Protein AF-A0A926EXD4-F1 (afdb_monomer_lite)

pLDDT: mean 79.66, std 13.83, rang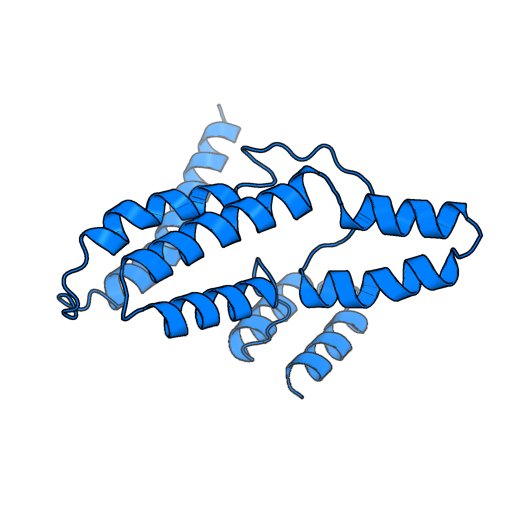e [46.62, 95.81]

Sequence (168 aa):
MISAIMLFLSFQTKIRGDFVEYILAALLGSMHFLDGGILYVIFGLGLYITRKNKINLSITMFVFPILYTLLFYLNIIPRILGKLGRMGFRDLSELLEIPFIFLLNYVPGGIKDNSLMYDTYYWCMIFALPFMMLYNGKKGKGYKYFFYLFYPLHIIALFLISNLNAFI

Structure (mmCIF, N/CA/C/O backbone):
data_AF-A0A926EXD4-F1
#
_entry.id   AF-A0A926EXD4-F1
#
loop_
_atom_site.group_PDB
_atom_site.id
_atom_site.type_symbol
_atom_site.label_atom_id
_atom_site.label_alt_id
_atom_site.label_comp_id
_atom_site.label_asym_id
_atom_site.label_entity_id
_atom_site.label_seq_id
_atom_site.pdbx_PDB_ins_code
_atom_site.Cartn_x
_atom_site.Cartn_y
_atom_site.Cartn_z
_atom_site.occupancy
_atom_site.B_iso_or_equiv
_atom_site.auth_seq_id
_atom_site.auth_comp_id
_atom_site.auth_asym_id
_atom_site.auth_atom_id
_atom_site.pdbx_PDB_model_num
ATOM 1 N N . MET A 1 1 ? 8.557 -23.447 -0.426 1.00 49.94 1 MET A N 1
ATOM 2 C CA . MET A 1 1 ? 8.209 -24.685 -1.161 1.00 49.94 1 MET A CA 1
ATOM 3 C C . MET A 1 1 ? 6.995 -24.485 -2.063 1.00 49.94 1 MET A C 1
ATOM 5 O O . MET A 1 1 ? 7.155 -24.583 -3.266 1.00 49.94 1 MET A O 1
ATOM 9 N N . ILE A 1 2 ? 5.831 -24.103 -1.524 1.00 52.66 2 ILE A N 1
ATOM 10 C CA . ILE A 1 2 ? 4.586 -23.911 -2.299 1.00 52.66 2 ILE A CA 1
ATOM 11 C C . ILE A 1 2 ? 4.700 -22.789 -3.354 1.00 52.66 2 ILE A C 1
ATOM 13 O O . ILE A 1 2 ? 4.358 -22.989 -4.512 1.00 52.66 2 ILE A O 1
ATOM 17 N N . SER A 1 3 ? 5.297 -21.650 -2.990 1.00 52.59 3 SER A N 1
ATOM 18 C CA . SER A 1 3 ? 5.582 -20.539 -3.916 1.00 52.59 3 SER A CA 1
ATOM 19 C C . SER A 1 3 ? 6.420 -20.913 -5.145 1.00 52.59 3 SER A C 1
ATOM 21 O O . SER A 1 3 ? 6.190 -20.387 -6.227 1.00 52.59 3 SER A O 1
ATOM 23 N N . ALA A 1 4 ? 7.393 -21.816 -4.987 1.00 55.12 4 ALA A N 1
ATOM 24 C CA . ALA A 1 4 ? 8.301 -22.206 -6.067 1.00 55.12 4 ALA A CA 1
ATOM 25 C C . ALA A 1 4 ? 7.620 -23.133 -7.087 1.00 55.12 4 ALA A C 1
ATOM 27 O O . ALA A 1 4 ? 7.914 -23.061 -8.275 1.00 55.12 4 ALA A O 1
ATOM 28 N N . ILE A 1 5 ? 6.676 -23.962 -6.626 1.00 59.38 5 ILE A N 1
ATOM 29 C CA . ILE A 1 5 ? 5.855 -24.825 -7.486 1.00 59.38 5 ILE A CA 1
ATOM 30 C C . ILE A 1 5 ? 4.927 -23.967 -8.354 1.00 59.38 5 ILE A C 1
ATOM 32 O O . ILE A 1 5 ? 4.800 -24.224 -9.544 1.00 59.38 5 ILE A O 1
ATOM 36 N N . MET A 1 6 ? 4.348 -22.905 -7.790 1.00 57.97 6 MET A N 1
ATOM 37 C CA . MET A 1 6 ? 3.510 -21.963 -8.544 1.00 57.97 6 MET A CA 1
ATOM 38 C C . MET A 1 6 ? 4.285 -21.186 -9.591 1.00 57.97 6 MET A C 1
ATOM 40 O O . MET A 1 6 ? 3.822 -21.057 -10.716 1.00 57.97 6 MET A O 1
ATOM 44 N N . LEU A 1 7 ? 5.482 -20.727 -9.227 1.00 56.72 7 LEU A N 1
ATOM 45 C CA . LEU A 1 7 ? 6.386 -20.050 -10.148 1.00 56.72 7 LEU A CA 1
ATOM 46 C C . LEU A 1 7 ? 6.768 -20.965 -11.324 1.00 56.72 7 LEU A C 1
ATOM 48 O O . LEU A 1 7 ? 6.787 -20.542 -12.471 1.00 56.72 7 LEU A O 1
ATOM 52 N N . PHE A 1 8 ? 7.045 -22.242 -11.050 1.00 62.12 8 PHE A N 1
ATOM 53 C CA . PHE A 1 8 ? 7.339 -23.224 -12.092 1.00 62.12 8 PHE A CA 1
ATOM 54 C C . PHE A 1 8 ? 6.129 -23.494 -13.000 1.00 62.12 8 PHE A C 1
ATOM 56 O O . PHE A 1 8 ? 6.291 -23.607 -14.214 1.00 62.12 8 PHE A O 1
ATOM 63 N N . LEU A 1 9 ? 4.923 -23.566 -12.428 1.00 57.38 9 LEU A N 1
ATOM 64 C CA . LEU A 1 9 ? 3.688 -23.769 -13.185 1.00 57.38 9 LEU A CA 1
ATOM 65 C C . LEU A 1 9 ? 3.354 -22.563 -14.077 1.00 57.38 9 LEU A C 1
ATOM 67 O O . LEU A 1 9 ? 3.048 -22.783 -15.245 1.00 57.38 9 LEU A O 1
ATOM 71 N N . SER A 1 10 ? 3.507 -21.325 -13.588 1.00 56.31 10 SER A N 1
ATOM 72 C CA . SER A 1 10 ? 3.220 -20.106 -14.366 1.00 56.31 10 SER A CA 1
ATOM 73 C C . SER A 1 10 ? 4.168 -19.906 -15.556 1.00 56.31 10 SER A C 1
ATOM 75 O O . SER A 1 10 ? 3.787 -19.349 -16.582 1.00 56.31 10 SER A O 1
ATOM 77 N N . PHE A 1 11 ? 5.410 -20.400 -15.476 1.00 56.50 11 PHE A N 1
ATOM 78 C CA . PHE A 1 11 ? 6.332 -20.393 -16.621 1.00 56.50 11 PHE A CA 1
ATOM 79 C C . PHE A 1 11 ? 5.978 -21.430 -17.702 1.00 56.50 11 PHE A C 1
ATOM 81 O O . PHE A 1 11 ? 6.366 -21.255 -18.859 1.00 56.50 11 PHE A O 1
ATOM 88 N N . GLN A 1 12 ? 5.260 -22.504 -17.352 1.00 58.19 12 GLN A N 1
ATOM 89 C CA . GLN A 1 12 ? 4.871 -23.577 -18.279 1.00 58.19 12 GLN A CA 1
ATOM 90 C C . GLN A 1 12 ? 3.564 -23.260 -19.030 1.00 58.19 12 GLN A C 1
ATOM 92 O O . GLN A 1 12 ? 3.390 -23.660 -20.181 1.00 58.19 12 GLN A O 1
ATOM 97 N N . THR A 1 13 ? 2.648 -22.504 -18.425 1.00 53.62 13 THR A N 1
ATOM 98 C CA . THR A 1 13 ? 1.300 -22.208 -18.941 1.00 53.62 13 THR A CA 1
ATOM 99 C C . THR A 1 13 ? 1.262 -20.972 -19.841 1.00 53.62 13 THR A C 1
ATOM 101 O O . THR A 1 13 ? 0.478 -20.050 -19.650 1.00 53.62 13 THR A O 1
ATOM 104 N N . LYS A 1 14 ? 2.069 -20.950 -20.907 1.00 51.94 14 LYS A N 1
ATOM 105 C CA . LYS A 1 14 ? 2.180 -19.778 -21.801 1.00 51.94 14 LYS A CA 1
ATOM 106 C C . LYS A 1 14 ? 0.935 -19.479 -22.666 1.00 51.94 14 LYS A C 1
ATOM 108 O O . LYS A 1 14 ? 0.983 -18.580 -23.498 1.00 51.94 14 LYS A O 1
ATOM 113 N N . ILE A 1 15 ? -0.174 -20.216 -22.537 1.00 46.62 15 ILE A N 1
ATOM 114 C CA . ILE A 1 15 ? -1.360 -20.068 -23.401 1.00 46.62 15 ILE A CA 1
ATOM 115 C C . ILE A 1 15 ? -2.636 -20.373 -22.575 1.00 46.62 15 ILE A C 1
ATOM 117 O O . ILE A 1 15 ? -2.969 -21.538 -22.387 1.00 46.62 15 ILE A O 1
ATOM 121 N N . ARG A 1 16 ? -3.364 -19.331 -22.117 1.00 47.28 16 ARG A N 1
ATOM 122 C CA . ARG A 1 16 ? -4.644 -19.340 -21.332 1.00 47.28 16 ARG A CA 1
ATOM 123 C C . ARG A 1 16 ? -4.547 -19.482 -19.786 1.00 47.28 16 ARG A C 1
ATOM 125 O O . ARG A 1 16 ? -5.472 -20.022 -19.182 1.00 47.28 16 ARG A O 1
ATOM 132 N N . GLY A 1 17 ? -3.468 -19.002 -19.153 1.00 51.28 17 GLY A N 1
ATOM 133 C CA . GLY A 1 17 ? -3.094 -19.310 -17.754 1.00 51.28 17 GLY A CA 1
ATOM 134 C C . GLY A 1 17 ? -3.655 -18.441 -16.613 1.00 51.28 17 GLY A C 1
ATOM 135 O O . GLY A 1 17 ? -3.786 -18.951 -15.503 1.00 51.28 17 GLY A O 1
ATOM 136 N N . ASP A 1 18 ? -4.056 -17.187 -16.847 1.00 59.53 18 ASP A N 1
ATOM 137 C CA . ASP A 1 18 ? -4.234 -16.214 -15.749 1.00 59.53 18 ASP A CA 1
ATOM 138 C C . ASP A 1 18 ? -5.261 -16.647 -14.684 1.00 59.53 18 ASP A C 1
ATOM 140 O O . ASP A 1 18 ? -4.975 -16.654 -13.490 1.00 59.53 18 ASP A O 1
ATOM 144 N N . PHE A 1 19 ? -6.458 -17.082 -15.088 1.00 60.50 19 PHE A N 1
ATOM 145 C CA . PHE A 1 19 ? -7.530 -17.423 -14.139 1.00 60.50 19 PHE A CA 1
ATOM 146 C C . PHE A 1 19 ? -7.204 -18.639 -13.260 1.00 60.50 19 PHE A C 1
ATOM 148 O O . PHE A 1 19 ? -7.476 -18.640 -12.058 1.00 60.50 19 PHE A O 1
ATOM 155 N N . VAL A 1 20 ? -6.619 -19.682 -13.856 1.00 62.19 20 VAL A N 1
ATOM 156 C CA . VAL A 1 20 ? -6.254 -20.907 -13.132 1.00 62.19 20 VAL A CA 1
ATOM 157 C C . VAL A 1 20 ? -5.093 -20.622 -12.184 1.00 62.19 20 VAL A C 1
ATOM 159 O O . VAL A 1 20 ? -5.111 -21.091 -11.048 1.00 62.19 20 VAL A O 1
ATOM 162 N N . GLU A 1 21 ? -4.135 -19.799 -12.606 1.00 63.19 21 GLU A N 1
ATOM 163 C CA . GLU A 1 21 ? -3.028 -19.350 -11.765 1.00 63.19 21 GLU A CA 1
ATOM 164 C C . GLU A 1 21 ? -3.520 -18.536 -10.566 1.00 63.19 21 GLU A C 1
ATOM 166 O O . GLU A 1 21 ? -3.117 -18.840 -9.446 1.00 63.19 21 GLU A O 1
ATOM 171 N N . TYR A 1 22 ? -4.462 -17.603 -10.746 1.00 64.69 22 TYR A N 1
ATOM 172 C CA . TYR A 1 22 ? -5.055 -16.852 -9.631 1.00 64.69 22 TYR A CA 1
ATOM 173 C C . TYR A 1 22 ? -5.831 -17.745 -8.653 1.00 64.69 22 TYR A C 1
ATOM 175 O O . TYR A 1 22 ? -5.714 -17.573 -7.438 1.00 64.69 22 TYR A O 1
ATOM 183 N N . ILE A 1 23 ? -6.597 -18.725 -9.148 1.00 65.69 23 ILE A N 1
ATOM 184 C CA . ILE A 1 23 ? -7.320 -19.677 -8.288 1.00 65.69 23 ILE A CA 1
ATOM 185 C C . ILE A 1 23 ? -6.344 -20.533 -7.493 1.00 65.69 23 ILE A C 1
ATOM 187 O O . ILE A 1 23 ? -6.476 -20.661 -6.275 1.00 65.69 23 ILE A O 1
ATOM 191 N N . LEU A 1 24 ? -5.363 -21.124 -8.171 1.00 61.88 24 LEU A N 1
ATOM 192 C CA . LEU A 1 24 ? -4.355 -21.940 -7.516 1.00 61.88 24 LEU A CA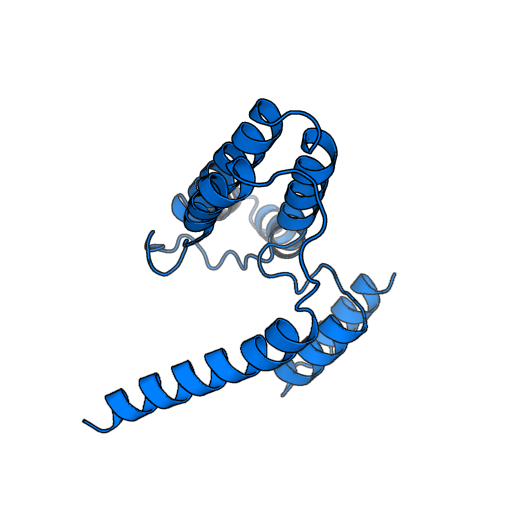 1
ATOM 193 C C . LEU A 1 24 ? -3.595 -21.082 -6.495 1.00 61.88 24 LEU A C 1
ATOM 195 O O . LEU A 1 24 ? -3.370 -21.528 -5.371 1.00 61.88 24 LEU A O 1
ATOM 199 N N . ALA A 1 25 ? -3.233 -19.847 -6.846 1.00 64.06 25 ALA A N 1
ATOM 200 C CA . ALA A 1 25 ? -2.500 -18.931 -5.980 1.00 64.06 25 ALA A CA 1
ATOM 201 C C . ALA A 1 25 ? -3.277 -18.596 -4.707 1.00 64.06 25 ALA A C 1
ATOM 203 O O . ALA A 1 25 ? -2.710 -18.613 -3.609 1.00 64.06 25 ALA A O 1
ATOM 204 N N . ALA A 1 26 ? -4.582 -18.361 -4.850 1.00 63.72 26 ALA A N 1
ATOM 205 C CA . ALA A 1 26 ? -5.493 -18.128 -3.741 1.00 63.72 26 ALA A CA 1
ATOM 206 C C . ALA A 1 26 ? -5.635 -19.369 -2.843 1.00 63.72 26 ALA A C 1
ATOM 208 O O . ALA A 1 26 ? -5.596 -19.247 -1.620 1.00 63.72 26 ALA A O 1
ATOM 209 N N . LEU A 1 27 ? -5.753 -20.566 -3.430 1.00 63.81 27 LEU A N 1
ATOM 210 C CA . LEU A 1 27 ? -5.902 -21.826 -2.690 1.00 63.81 27 LEU A CA 1
ATOM 211 C C . LEU A 1 27 ? -4.627 -22.234 -1.948 1.00 63.81 27 LEU A C 1
ATOM 213 O O . LEU A 1 27 ? -4.693 -2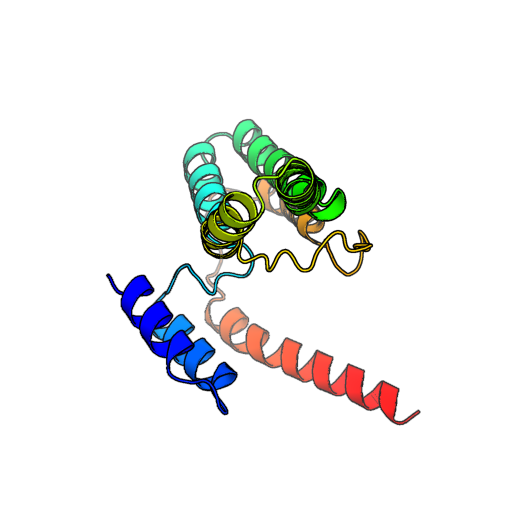2.745 -0.832 1.00 63.81 27 LEU A O 1
ATOM 217 N N . LEU A 1 28 ? -3.467 -22.012 -2.562 1.00 67.44 28 LEU A N 1
ATOM 218 C CA . LEU A 1 28 ? -2.173 -22.404 -2.012 1.00 67.44 28 LEU A CA 1
ATOM 219 C C . LEU A 1 28 ? -1.533 -21.312 -1.139 1.00 67.44 28 LEU A C 1
ATOM 221 O O . LEU A 1 28 ? -0.456 -21.530 -0.581 1.00 67.44 28 LEU A O 1
ATOM 225 N N . GLY A 1 29 ? -2.182 -20.150 -1.002 1.00 62.12 29 GLY A N 1
ATOM 226 C CA . GLY A 1 29 ? -1.710 -19.047 -0.164 1.00 62.12 29 GLY A CA 1
ATOM 227 C C . GLY A 1 29 ? -0.351 -18.509 -0.609 1.00 62.12 29 GLY A C 1
ATOM 228 O O . GLY A 1 29 ? 0.502 -18.193 0.222 1.00 62.12 29 GLY A O 1
ATOM 229 N N . SER A 1 30 ? -0.101 -18.463 -1.919 1.00 66.06 30 SER A N 1
ATOM 230 C CA . SER A 1 30 ? 1.197 -18.041 -2.439 1.00 66.06 30 SER A CA 1
ATOM 231 C C . SER A 1 30 ? 1.412 -16.544 -2.221 1.00 66.06 30 SER A C 1
ATOM 233 O O . SER A 1 30 ? 0.613 -15.724 -2.671 1.00 66.06 30 SER A O 1
ATOM 235 N N . MET A 1 31 ? 2.539 -16.181 -1.606 1.00 65.00 31 MET A N 1
ATOM 236 C CA . MET A 1 31 ? 2.890 -14.779 -1.348 1.00 65.00 31 MET A CA 1
ATOM 237 C C . MET A 1 31 ? 3.110 -13.947 -2.628 1.00 65.00 31 MET A C 1
ATOM 239 O O . MET A 1 31 ? 3.109 -12.723 -2.563 1.00 65.00 31 MET A O 1
ATOM 243 N N . HIS A 1 32 ? 3.286 -14.605 -3.782 1.00 59.16 32 HIS A N 1
ATOM 244 C CA . HIS A 1 32 ? 3.558 -13.965 -5.079 1.00 59.16 32 HIS A CA 1
ATOM 245 C C . HIS A 1 32 ? 2.365 -13.286 -5.724 1.00 59.16 32 HIS A C 1
ATOM 247 O O . HIS A 1 32 ? 2.568 -12.452 -6.590 1.00 59.16 32 HIS A O 1
ATOM 253 N N . PHE A 1 33 ? 1.149 -13.614 -5.298 1.00 63.00 33 PHE A N 1
ATOM 254 C CA . PHE A 1 33 ? -0.072 -13.037 -5.857 1.00 63.00 33 PHE A CA 1
ATOM 255 C C . PHE A 1 33 ? -0.755 -12.071 -4.881 1.00 63.00 33 PHE A C 1
ATOM 257 O O . PHE A 1 33 ? -1.909 -11.713 -5.072 1.00 63.00 33 PHE A O 1
ATOM 264 N N . LEU A 1 34 ? -0.059 -11.643 -3.819 1.00 69.38 34 LEU A N 1
ATOM 265 C CA . LEU A 1 34 ? -0.525 -10.518 -3.010 1.00 69.38 34 LEU A CA 1
ATOM 266 C C . LEU A 1 34 ? -0.301 -9.210 -3.773 1.00 69.38 34 LEU A C 1
ATOM 268 O O . LEU A 1 34 ? 0.827 -8.948 -4.194 1.00 69.38 34 LEU A O 1
ATOM 272 N N . ASP A 1 35 ? -1.324 -8.355 -3.828 1.00 65.50 35 ASP A N 1
ATOM 273 C CA . ASP A 1 35 ? -1.338 -7.034 -4.494 1.00 65.50 35 ASP A CA 1
ATOM 274 C C . ASP A 1 35 ? -0.284 -6.018 -3.980 1.00 65.50 35 ASP A C 1
ATOM 276 O O . ASP A 1 35 ? -0.217 -4.884 -4.442 1.00 65.50 35 ASP A O 1
ATOM 280 N N . GLY A 1 36 ? 0.580 -6.408 -3.038 1.00 70.56 36 GLY A N 1
ATOM 281 C CA . GLY A 1 36 ? 1.739 -5.623 -2.594 1.00 70.56 36 GLY A CA 1
ATOM 282 C C . GLY A 1 36 ? 2.957 -6.461 -2.199 1.00 70.56 36 GLY A C 1
ATOM 283 O O . GLY A 1 36 ? 3.812 -6.012 -1.428 1.00 70.56 36 GLY A O 1
ATOM 284 N N . GLY A 1 37 ? 3.009 -7.706 -2.683 1.00 78.69 37 GLY A N 1
ATOM 285 C CA . GLY A 1 37 ? 4.109 -8.641 -2.469 1.00 78.69 37 GLY A CA 1
ATOM 286 C C . GLY A 1 37 ? 4.486 -8.832 -0.997 1.00 78.69 37 GLY A C 1
ATOM 287 O O . GLY A 1 37 ? 3.658 -8.770 -0.082 1.00 78.69 37 GLY A O 1
ATOM 288 N N . ILE A 1 38 ? 5.777 -9.056 -0.751 1.00 82.12 38 ILE A N 1
ATOM 289 C CA . ILE A 1 38 ? 6.289 -9.304 0.599 1.00 82.12 38 ILE A CA 1
ATOM 290 C C . ILE A 1 38 ? 6.282 -8.048 1.474 1.00 82.12 38 ILE A C 1
ATOM 292 O O . ILE A 1 38 ? 6.236 -8.154 2.700 1.00 82.12 38 ILE A O 1
ATOM 296 N N . LEU A 1 39 ? 6.291 -6.852 0.876 1.00 84.19 39 LEU A N 1
ATOM 297 C CA . LEU A 1 39 ? 6.246 -5.604 1.637 1.00 84.19 39 LEU A CA 1
ATOM 298 C C . LEU A 1 39 ? 4.951 -5.484 2.441 1.00 84.19 39 LEU A C 1
ATOM 300 O O . LEU A 1 39 ? 4.986 -4.975 3.558 1.00 84.19 39 LEU A O 1
ATOM 304 N N . TYR A 1 40 ? 3.834 -6.017 1.943 1.00 86.31 40 TYR A N 1
ATOM 305 C CA . TYR A 1 40 ? 2.578 -6.034 2.698 1.00 86.31 40 TYR A CA 1
ATOM 306 C C . TYR A 1 40 ? 2.616 -7.029 3.859 1.00 86.31 40 TYR A C 1
ATOM 308 O O . TYR A 1 40 ? 2.024 -6.778 4.909 1.00 86.31 40 TYR A O 1
ATOM 316 N N . VAL A 1 41 ? 3.365 -8.126 3.721 1.00 87.44 41 VAL A N 1
ATOM 317 C CA . VAL A 1 41 ? 3.617 -9.060 4.827 1.00 87.44 41 VAL A CA 1
ATOM 318 C C . VAL A 1 41 ? 4.457 -8.381 5.910 1.00 87.44 41 VAL A C 1
ATOM 320 O O . VAL A 1 41 ? 4.113 -8.449 7.090 1.00 87.44 41 VAL A O 1
ATOM 323 N N . ILE A 1 42 ? 5.515 -7.665 5.516 1.00 89.19 42 ILE A N 1
ATOM 324 C CA . ILE A 1 42 ? 6.355 -6.876 6.430 1.00 89.19 42 ILE A CA 1
ATOM 325 C C . ILE A 1 42 ? 5.527 -5.781 7.106 1.00 89.19 42 ILE A C 1
ATOM 327 O O . ILE A 1 42 ? 5.643 -5.589 8.315 1.00 89.19 42 ILE A O 1
ATOM 331 N N . PHE A 1 43 ? 4.650 -5.105 6.364 1.00 92.19 43 PHE A N 1
ATOM 332 C CA . PHE A 1 43 ? 3.727 -4.121 6.920 1.00 92.19 43 PHE A CA 1
ATOM 333 C C . PHE A 1 43 ? 2.790 -4.742 7.956 1.00 92.19 43 PHE A C 1
ATOM 335 O O . PHE A 1 43 ? 2.703 -4.240 9.075 1.00 92.19 43 PHE A O 1
ATOM 342 N N . GLY A 1 44 ? 2.153 -5.870 7.634 1.00 92.25 44 GLY A N 1
ATOM 343 C CA . GLY A 1 44 ? 1.298 -6.607 8.566 1.00 92.25 44 GLY A CA 1
ATOM 344 C C . GLY A 1 44 ? 2.040 -7.040 9.834 1.00 92.25 44 GLY A C 1
ATOM 345 O O . GLY A 1 44 ? 1.514 -6.890 10.939 1.00 92.25 44 GLY A O 1
ATOM 346 N N . LEU A 1 45 ? 3.287 -7.503 9.702 1.00 94.12 45 LEU A N 1
ATOM 347 C CA . LEU A 1 45 ? 4.152 -7.818 10.840 1.00 94.12 45 LEU A CA 1
ATOM 348 C C . LEU A 1 45 ? 4.488 -6.562 11.659 1.00 94.12 45 LEU A C 1
ATOM 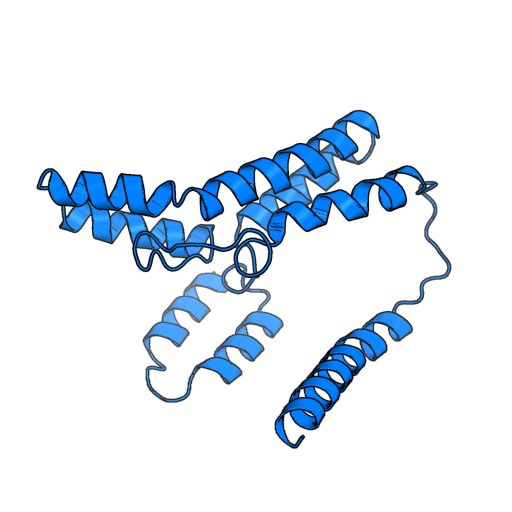350 O O . LEU A 1 45 ? 4.435 -6.597 12.888 1.00 94.12 45 LEU A O 1
ATOM 354 N N . GLY A 1 46 ? 4.767 -5.442 10.994 1.00 94.88 46 GLY A N 1
ATOM 355 C CA . GLY A 1 46 ? 4.976 -4.142 11.626 1.00 94.88 46 GLY A CA 1
ATOM 356 C C . GLY A 1 46 ? 3.771 -3.716 12.462 1.00 94.88 46 GLY A C 1
ATOM 357 O O . GLY A 1 46 ? 3.930 -3.376 13.634 1.00 94.88 46 GLY A O 1
ATOM 358 N N . LEU A 1 47 ? 2.558 -3.821 11.909 1.00 94.69 47 LEU A N 1
ATOM 359 C CA . LEU A 1 47 ? 1.312 -3.556 12.636 1.00 94.69 47 LEU A CA 1
ATOM 360 C C . LEU A 1 47 ? 1.125 -4.508 13.822 1.00 94.69 47 LEU A C 1
ATOM 362 O O . LEU A 1 47 ? 0.668 -4.090 14.884 1.00 94.69 47 LEU A O 1
ATOM 366 N N . TYR A 1 48 ? 1.490 -5.783 13.671 1.00 94.62 48 TYR A N 1
ATOM 367 C CA . TYR A 1 48 ? 1.414 -6.759 14.756 1.00 94.62 48 TYR A CA 1
ATOM 368 C C . TYR A 1 48 ? 2.340 -6.392 15.923 1.00 94.62 48 TYR A C 1
ATOM 370 O O . TYR A 1 48 ? 1.904 -6.399 17.078 1.00 94.62 48 TYR A O 1
ATOM 378 N N . ILE A 1 49 ? 3.587 -6.015 15.627 1.00 95.81 49 ILE A N 1
ATOM 379 C CA . ILE A 1 49 ? 4.583 -5.610 16.628 1.00 95.81 49 ILE A CA 1
ATOM 380 C C . ILE A 1 49 ? 4.146 -4.322 17.335 1.00 95.81 49 ILE A C 1
ATOM 382 O O . ILE A 1 49 ? 4.227 -4.222 18.562 1.00 95.81 49 ILE A O 1
ATOM 386 N N . THR A 1 50 ? 3.638 -3.340 16.590 1.00 94.88 50 THR A N 1
ATOM 387 C CA . THR A 1 50 ? 3.284 -2.024 17.140 1.00 94.88 50 THR A CA 1
ATOM 388 C C . THR A 1 50 ? 1.874 -1.948 17.727 1.00 94.88 50 THR A C 1
ATOM 390 O O . THR A 1 50 ? 1.555 -0.970 18.401 1.00 94.88 50 THR A O 1
ATOM 393 N N . ARG A 1 51 ? 1.058 -3.007 17.600 1.00 91.75 51 ARG A N 1
ATOM 394 C CA . ARG A 1 51 ? -0.359 -3.070 18.018 1.00 91.75 51 ARG A CA 1
ATOM 395 C C . ARG A 1 51 ? -0.646 -2.568 19.434 1.00 91.75 51 ARG A C 1
ATOM 397 O O . ARG A 1 51 ? -1.736 -2.066 19.695 1.00 91.75 51 ARG A O 1
ATOM 404 N N . LYS A 1 52 ? 0.284 -2.761 20.376 1.00 90.25 52 LYS A N 1
ATOM 405 C CA . LYS A 1 52 ? 0.086 -2.389 21.789 1.00 90.25 52 LYS A CA 1
ATOM 406 C C . LYS A 1 52 ? 0.204 -0.884 22.040 1.00 90.25 52 LYS A C 1
ATOM 408 O O . LYS A 1 52 ? -0.429 -0.388 22.965 1.00 90.25 52 LYS A O 1
ATOM 413 N N . ASN A 1 53 ? 1.000 -0.169 21.246 1.00 93.00 53 ASN A N 1
ATOM 414 C CA . ASN A 1 53 ? 1.233 1.261 21.420 1.00 93.00 53 ASN A CA 1
ATOM 415 C C . ASN A 1 53 ? 0.587 2.029 20.263 1.00 93.00 53 ASN A C 1
ATOM 417 O O . ASN A 1 53 ? 1.058 1.957 19.129 1.00 93.00 53 ASN A O 1
ATOM 421 N N . LYS A 1 54 ? -0.467 2.800 20.563 1.00 90.31 54 LYS A N 1
ATOM 422 C CA . LYS A 1 54 ? -1.228 3.556 19.556 1.00 90.31 54 LYS A CA 1
ATOM 423 C C . LYS A 1 54 ? -0.351 4.507 18.737 1.00 90.31 54 LYS A C 1
ATOM 425 O O . LYS A 1 54 ? -0.595 4.652 17.549 1.00 90.31 54 LYS A O 1
ATOM 430 N N . ILE A 1 55 ? 0.680 5.103 19.338 1.00 92.75 55 ILE A N 1
ATOM 431 C CA . ILE A 1 55 ? 1.590 6.014 18.631 1.00 92.75 55 ILE A CA 1
ATOM 432 C C . ILE A 1 55 ? 2.411 5.236 17.600 1.00 92.75 55 ILE A C 1
ATOM 434 O O . ILE A 1 55 ? 2.409 5.584 16.424 1.00 92.75 55 ILE A O 1
ATOM 438 N N . ASN A 1 56 ? 3.052 4.140 18.014 1.00 94.25 56 ASN A N 1
ATOM 439 C CA . ASN A 1 56 ? 3.877 3.326 17.116 1.00 94.25 56 ASN A CA 1
ATOM 440 C C . ASN A 1 56 ? 3.040 2.676 16.006 1.00 94.25 56 ASN A C 1
ATOM 442 O O . ASN A 1 56 ? 3.508 2.541 14.874 1.00 94.25 56 ASN A O 1
ATOM 446 N N . LEU A 1 57 ? 1.798 2.296 16.318 1.00 94.12 57 LEU A N 1
ATOM 447 C CA . LEU A 1 57 ? 0.846 1.781 15.341 1.00 94.12 57 LEU A CA 1
ATOM 448 C C . LEU A 1 57 ? 0.514 2.847 14.294 1.00 94.12 57 LEU A C 1
ATOM 450 O O . LEU A 1 57 ? 0.660 2.589 13.102 1.00 94.12 57 LEU A O 1
ATOM 454 N N . SER A 1 58 ? 0.160 4.059 14.731 1.00 94.81 58 SER A N 1
ATOM 455 C CA . SER A 1 58 ? -0.106 5.191 13.840 1.00 94.81 58 SER A CA 1
ATOM 456 C C . SER A 1 58 ? 1.106 5.552 12.982 1.00 94.81 58 SER A C 1
ATOM 458 O O . SER A 1 58 ? 0.955 5.758 11.783 1.00 94.81 58 SER A O 1
ATOM 460 N N . ILE A 1 59 ? 2.315 5.564 13.557 1.00 95.31 59 ILE A N 1
ATOM 461 C CA . ILE A 1 59 ? 3.557 5.791 12.804 1.00 95.31 59 ILE A CA 1
ATOM 462 C C . ILE A 1 59 ? 3.713 4.725 11.720 1.00 95.31 59 ILE A C 1
ATOM 464 O O . ILE A 1 59 ? 3.951 5.066 10.568 1.00 95.31 59 ILE A O 1
ATOM 468 N N . THR A 1 60 ? 3.525 3.446 12.055 1.00 94.81 60 THR A N 1
ATOM 469 C CA . THR A 1 60 ? 3.633 2.349 11.079 1.00 94.81 60 THR A CA 1
ATOM 470 C C . THR A 1 60 ? 2.620 2.517 9.947 1.00 94.81 60 THR A C 1
ATOM 472 O O . THR A 1 60 ? 2.985 2.442 8.776 1.00 94.81 60 THR A O 1
ATOM 475 N N . MET A 1 61 ? 1.362 2.811 10.290 1.00 94.12 61 MET A N 1
ATOM 476 C CA . MET A 1 61 ? 0.271 3.040 9.338 1.00 94.12 61 MET A CA 1
ATOM 477 C C . MET A 1 61 ? 0.439 4.297 8.483 1.00 94.12 61 MET A C 1
ATOM 479 O O . MET A 1 61 ? -0.200 4.394 7.444 1.00 94.12 61 MET A O 1
ATOM 483 N N . PHE A 1 62 ? 1.254 5.259 8.906 1.00 95.56 62 PHE A N 1
ATOM 484 C CA . PHE A 1 62 ? 1.497 6.489 8.158 1.00 95.56 62 PHE A CA 1
ATOM 485 C C . PHE A 1 62 ? 2.762 6.393 7.300 1.00 95.56 62 PHE A C 1
ATOM 487 O O . PHE A 1 62 ? 2.737 6.658 6.101 1.00 95.56 62 PHE A O 1
ATOM 494 N N . VAL A 1 63 ? 3.869 5.962 7.905 1.00 95.62 63 VAL A N 1
ATOM 495 C CA . VAL A 1 63 ? 5.189 5.912 7.268 1.00 95.62 63 VAL A CA 1
ATOM 496 C C . VAL A 1 63 ? 5.222 4.880 6.150 1.00 95.62 63 VAL A C 1
ATOM 498 O O . VAL A 1 63 ? 5.722 5.184 5.068 1.00 95.62 63 VAL A O 1
ATOM 501 N N . PHE A 1 64 ? 4.679 3.680 6.374 1.00 94.12 64 PHE A N 1
ATOM 502 C CA . PHE A 1 64 ? 4.739 2.627 5.363 1.00 94.12 64 PHE A CA 1
ATOM 503 C C . PHE A 1 64 ? 4.006 3.018 4.067 1.00 94.12 64 PHE A C 1
ATOM 505 O O . PHE A 1 64 ? 4.657 2.991 3.021 1.00 94.12 64 PHE A O 1
ATOM 512 N N . PRO A 1 65 ? 2.727 3.457 4.083 1.00 92.88 65 PRO A N 1
ATOM 513 C CA . PRO A 1 65 ? 2.037 3.859 2.857 1.00 92.88 65 PRO A CA 1
ATOM 514 C C . PRO A 1 65 ? 2.712 5.009 2.114 1.00 92.88 65 PRO A C 1
ATOM 516 O O . PRO A 1 65 ? 2.740 5.002 0.885 1.00 92.88 65 PRO A O 1
ATOM 519 N N . ILE A 1 66 ? 3.286 5.979 2.832 1.00 94.12 66 ILE A N 1
ATOM 520 C CA . ILE A 1 66 ? 3.996 7.106 2.215 1.00 94.12 66 ILE A CA 1
ATOM 521 C C . ILE A 1 66 ? 5.270 6.629 1.528 1.00 94.12 66 ILE A C 1
ATOM 523 O O . ILE A 1 66 ? 5.468 6.924 0.353 1.00 94.12 66 ILE A O 1
ATOM 527 N N . LEU A 1 67 ? 6.118 5.867 2.225 1.00 92.25 67 LEU A N 1
ATOM 528 C CA . LEU A 1 67 ? 7.350 5.332 1.642 1.00 92.25 67 LEU A CA 1
ATOM 529 C C . LEU A 1 67 ? 7.058 4.423 0.448 1.00 92.25 67 LEU A C 1
ATOM 531 O O . LEU A 1 67 ? 7.725 4.525 -0.579 1.00 92.25 67 LEU A O 1
ATOM 535 N N . TYR A 1 68 ? 6.039 3.573 0.569 1.00 89.00 68 TYR A N 1
ATOM 536 C CA . TYR A 1 68 ? 5.607 2.686 -0.501 1.00 89.00 68 TYR A CA 1
ATOM 537 C C . TYR A 1 68 ? 5.123 3.498 -1.710 1.00 89.00 68 TYR A C 1
ATOM 539 O O . TYR A 1 68 ? 5.608 3.298 -2.819 1.00 89.00 68 TYR A O 1
ATOM 547 N N . THR A 1 69 ? 4.262 4.498 -1.498 1.00 89.88 69 THR A N 1
ATOM 548 C CA . THR A 1 69 ? 3.800 5.395 -2.571 1.00 89.88 69 THR A CA 1
ATOM 549 C C . THR A 1 69 ? 4.965 6.118 -3.236 1.00 89.88 69 THR A C 1
ATOM 551 O O . THR A 1 69 ? 5.041 6.125 -4.458 1.00 89.88 69 THR A O 1
ATOM 554 N N . LEU A 1 70 ? 5.907 6.674 -2.469 1.00 90.12 70 LEU A N 1
ATOM 555 C CA . LEU A 1 70 ? 7.078 7.367 -3.013 1.00 90.12 70 LEU A CA 1
ATOM 556 C C . LEU A 1 70 ? 7.950 6.447 -3.872 1.00 90.12 70 LEU A C 1
ATOM 558 O O . LEU A 1 70 ? 8.395 6.857 -4.943 1.00 90.12 70 LEU A O 1
ATOM 562 N N . LEU A 1 71 ? 8.170 5.206 -3.431 1.00 87.06 71 LEU A N 1
ATOM 563 C CA . LEU A 1 71 ? 8.972 4.223 -4.155 1.00 87.06 71 LEU A CA 1
ATOM 564 C C . LEU A 1 71 ? 8.405 3.933 -5.555 1.00 87.06 71 LEU A C 1
ATOM 566 O O . LEU A 1 71 ? 9.170 3.925 -6.526 1.00 87.06 71 LEU A O 1
ATOM 570 N N . PHE A 1 72 ? 7.083 3.763 -5.668 1.00 83.88 72 PHE A N 1
ATOM 571 C CA . PHE A 1 72 ? 6.408 3.486 -6.943 1.00 83.88 72 PHE A CA 1
ATOM 572 C C . PHE A 1 72 ? 6.140 4.738 -7.775 1.00 83.88 72 PHE A C 1
ATOM 574 O O . PHE A 1 72 ? 6.392 4.734 -8.978 1.00 83.88 72 PHE A O 1
ATOM 581 N N . TYR A 1 73 ? 5.690 5.827 -7.157 1.00 86.50 73 TYR A N 1
ATOM 582 C CA . TYR A 1 73 ? 5.391 7.081 -7.847 1.00 86.50 73 TYR A CA 1
ATOM 583 C C . TYR A 1 73 ? 6.645 7.674 -8.500 1.00 86.50 73 TYR A C 1
ATOM 585 O O . TYR A 1 73 ? 6.645 8.031 -9.677 1.00 86.50 73 TYR A O 1
ATOM 593 N N . LEU A 1 74 ? 7.769 7.696 -7.777 1.00 88.06 74 LEU A N 1
ATOM 594 C CA . LEU A 1 74 ? 9.032 8.202 -8.315 1.00 88.06 74 LEU A CA 1
ATOM 595 C C . LEU A 1 74 ? 9.732 7.206 -9.243 1.00 88.06 74 LEU A C 1
ATOM 597 O O . LEU A 1 74 ? 10.741 7.567 -9.854 1.00 88.06 74 LEU A O 1
ATOM 601 N N . ASN A 1 75 ? 9.213 5.982 -9.384 1.00 86.25 75 ASN A N 1
ATOM 602 C CA . ASN A 1 75 ? 9.819 4.933 -10.198 1.00 86.25 75 ASN A CA 1
ATOM 603 C C . ASN A 1 75 ? 11.293 4.697 -9.800 1.00 86.25 75 ASN A C 1
ATOM 605 O O . ASN A 1 75 ? 12.178 4.608 -10.654 1.00 86.25 75 ASN A O 1
ATOM 609 N N . ILE A 1 76 ? 11.585 4.643 -8.493 1.00 86.88 76 ILE A N 1
ATOM 610 C CA . ILE A 1 76 ? 12.969 4.600 -7.979 1.00 86.88 76 ILE A CA 1
ATOM 611 C C . ILE A 1 76 ? 13.717 3.378 -8.529 1.00 86.88 76 ILE A C 1
ATOM 613 O O . ILE A 1 76 ? 14.843 3.496 -9.009 1.00 86.88 76 ILE A O 1
ATOM 617 N N . ILE A 1 77 ? 13.065 2.216 -8.512 1.00 86.12 77 ILE A N 1
ATOM 618 C CA . ILE A 1 77 ? 13.642 0.936 -8.938 1.00 86.12 77 ILE A CA 1
ATOM 619 C C . ILE A 1 77 ? 14.006 0.931 -10.429 1.00 86.12 77 ILE A C 1
ATOM 621 O O . ILE A 1 77 ? 15.189 0.754 -10.732 1.00 86.12 77 ILE A O 1
ATOM 625 N N . PRO A 1 78 ? 13.079 1.192 -11.373 1.00 85.81 78 PRO A N 1
ATOM 626 C CA . PRO A 1 78 ? 13.426 1.204 -12.794 1.00 85.81 78 PRO A CA 1
ATOM 627 C C . PRO A 1 78 ? 14.416 2.327 -13.150 1.00 85.81 78 PRO A C 1
ATOM 629 O O . PRO A 1 78 ? 15.211 2.163 -14.074 1.00 85.81 78 PRO A O 1
ATOM 632 N N . ARG A 1 79 ? 14.460 3.447 -12.405 1.00 87.88 79 ARG A N 1
ATOM 633 C CA . ARG A 1 79 ? 15.503 4.477 -12.590 1.00 87.88 79 ARG A CA 1
ATOM 634 C C . ARG A 1 79 ? 16.899 3.958 -12.244 1.00 87.88 79 ARG A C 1
ATOM 636 O O . ARG A 1 79 ? 17.839 4.233 -12.991 1.00 87.88 79 ARG A O 1
ATOM 643 N N . ILE A 1 80 ? 17.042 3.233 -11.132 1.00 88.81 80 ILE A N 1
ATOM 644 C CA . ILE A 1 80 ? 18.324 2.658 -10.696 1.00 88.81 80 ILE A CA 1
ATOM 645 C C . ILE A 1 80 ? 18.765 1.554 -11.661 1.00 88.81 80 ILE A C 1
ATOM 647 O O . ILE A 1 80 ? 19.886 1.607 -12.166 1.00 88.81 80 ILE A O 1
ATOM 651 N N . LEU A 1 81 ? 17.876 0.606 -11.970 1.00 88.69 81 LEU A N 1
ATOM 652 C CA . LEU A 1 81 ? 18.176 -0.519 -12.862 1.00 88.69 81 LEU A CA 1
ATOM 653 C C . LEU A 1 81 ? 18.471 -0.042 -14.289 1.00 88.69 81 LEU A C 1
ATOM 655 O O . LEU A 1 81 ? 19.489 -0.415 -14.868 1.00 88.69 81 LEU A O 1
ATOM 659 N N . GLY A 1 82 ? 17.685 0.904 -14.810 1.00 87.38 82 GLY A N 1
ATOM 660 C CA . GLY A 1 82 ? 17.942 1.511 -16.115 1.00 87.38 82 GLY A CA 1
ATOM 661 C C . GLY A 1 82 ? 19.254 2.303 -16.171 1.00 87.38 82 GLY A C 1
ATOM 662 O O . GLY A 1 82 ? 19.918 2.325 -17.207 1.00 87.38 82 GLY A O 1
ATOM 663 N N . LYS A 1 83 ? 19.674 2.945 -15.069 1.00 90.81 83 LYS A N 1
ATOM 664 C CA . LYS A 1 83 ? 20.993 3.597 -14.992 1.00 90.81 83 LYS A CA 1
ATOM 665 C C . LYS A 1 83 ? 22.121 2.565 -15.014 1.00 90.81 83 LYS A C 1
ATOM 667 O O . LYS A 1 83 ? 23.090 2.776 -15.735 1.00 90.81 83 LYS A O 1
ATOM 672 N N . LEU A 1 84 ? 21.978 1.464 -14.277 1.00 91.56 84 LEU A N 1
ATOM 673 C CA . LEU A 1 84 ? 22.952 0.372 -14.236 1.00 91.56 84 LEU A CA 1
ATOM 674 C C . LEU A 1 84 ? 23.151 -0.263 -15.621 1.00 91.56 84 LEU A C 1
ATOM 676 O O . LEU A 1 84 ? 24.288 -0.408 -16.070 1.00 91.56 84 LEU A O 1
ATOM 680 N N . GLY A 1 85 ? 22.058 -0.537 -16.339 1.00 89.12 85 GLY A N 1
ATOM 681 C CA . GLY A 1 85 ? 22.121 -1.058 -17.705 1.00 89.12 85 GLY A CA 1
ATOM 682 C C . GLY A 1 85 ? 22.841 -0.108 -18.670 1.00 89.12 85 GLY A C 1
ATOM 683 O O . GLY A 1 85 ? 23.693 -0.541 -19.444 1.00 89.12 85 GLY A O 1
ATOM 684 N N . ARG A 1 86 ? 22.593 1.209 -18.566 1.00 88.50 86 ARG A N 1
ATOM 685 C CA . ARG A 1 86 ? 23.292 2.234 -19.371 1.00 88.50 86 ARG A CA 1
ATOM 686 C C . ARG A 1 86 ? 24.785 2.371 -19.057 1.00 88.50 86 ARG A C 1
ATOM 688 O O . ARG A 1 86 ? 25.519 2.879 -19.895 1.00 88.50 86 ARG A O 1
ATOM 695 N N . MET A 1 87 ? 25.239 1.932 -17.884 1.00 93.50 87 MET A N 1
ATOM 696 C CA . MET A 1 87 ? 26.660 1.922 -17.506 1.00 93.50 87 MET A CA 1
ATOM 697 C C . MET A 1 87 ? 27.425 0.706 -18.065 1.00 93.50 87 MET A C 1
ATOM 699 O O . MET A 1 87 ? 28.605 0.554 -17.767 1.00 93.50 87 MET A O 1
ATOM 703 N N . GLY A 1 88 ? 26.774 -0.152 -18.861 1.00 91.19 88 GLY A N 1
ATOM 704 C CA . GLY A 1 88 ? 27.375 -1.345 -19.470 1.00 91.19 88 GLY A CA 1
ATOM 705 C C . GLY A 1 88 ? 27.034 -2.657 -18.758 1.00 91.19 88 GLY A C 1
ATOM 706 O O . GLY A 1 88 ? 27.361 -3.723 -19.265 1.00 91.19 88 GLY A O 1
ATOM 707 N N . PHE A 1 89 ? 26.323 -2.609 -17.627 1.00 91.69 89 PHE A N 1
ATOM 708 C CA . PHE A 1 89 ? 25.933 -3.787 -16.841 1.00 91.69 89 PHE A CA 1
ATOM 709 C C . PHE A 1 89 ? 24.496 -4.232 -17.145 1.00 91.69 89 PHE A C 1
ATOM 711 O O . PHE A 1 89 ? 23.676 -4.387 -16.238 1.00 91.69 89 PHE A O 1
ATOM 718 N N . ARG A 1 90 ? 24.171 -4.405 -18.430 1.00 87.38 90 ARG A N 1
ATOM 719 C CA . ARG A 1 90 ? 22.810 -4.744 -18.873 1.00 87.38 90 ARG A CA 1
ATOM 720 C C . ARG A 1 90 ? 22.316 -6.067 -18.283 1.00 87.38 90 ARG A C 1
ATOM 722 O O . ARG A 1 90 ? 21.280 -6.072 -17.625 1.00 87.38 90 ARG A O 1
ATOM 729 N N . ASP A 1 91 ? 23.089 -7.139 -18.419 1.00 89.19 91 ASP A N 1
ATOM 730 C CA . ASP A 1 91 ? 22.681 -8.472 -17.948 1.00 89.19 91 ASP A CA 1
ATOM 731 C C . ASP A 1 91 ? 22.461 -8.503 -16.428 1.00 89.19 91 ASP A C 1
ATOM 733 O O . ASP A 1 91 ? 21.514 -9.107 -15.931 1.00 89.19 91 ASP A O 1
ATOM 737 N N . LEU A 1 92 ? 23.302 -7.784 -15.675 1.00 88.44 92 LEU A N 1
ATOM 738 C CA . LEU A 1 92 ? 23.142 -7.638 -14.229 1.00 88.44 92 LEU A CA 1
ATOM 739 C C . LEU A 1 92 ? 21.872 -6.856 -13.880 1.00 88.44 92 LEU A C 1
ATOM 741 O O . LEU A 1 92 ? 21.183 -7.215 -12.929 1.00 88.44 92 LEU A O 1
ATOM 745 N N . SER A 1 93 ? 21.555 -5.795 -14.629 1.00 87.56 93 SER A N 1
ATOM 746 C CA . SER A 1 93 ? 20.327 -5.028 -14.403 1.00 87.56 93 SER A CA 1
ATOM 747 C C . SER A 1 93 ? 19.073 -5.867 -14.644 1.00 87.56 93 SER A C 1
ATOM 749 O O . SER A 1 93 ? 18.180 -5.843 -13.802 1.00 87.56 93 SER A O 1
ATOM 751 N N . GLU A 1 94 ? 19.053 -6.680 -15.704 1.00 85.06 94 GLU A N 1
ATOM 752 C CA . GLU A 1 94 ? 17.942 -7.588 -16.020 1.00 85.06 94 GLU A CA 1
ATOM 753 C C . GLU A 1 94 ? 17.819 -8.704 -14.966 1.00 85.06 94 GLU A C 1
ATOM 755 O O . GLU A 1 94 ? 16.726 -9.004 -14.488 1.00 85.06 94 GLU A O 1
ATOM 760 N N . LEU A 1 95 ? 18.943 -9.266 -14.507 1.00 87.12 95 LEU A N 1
ATOM 761 C CA . LEU A 1 95 ? 18.947 -10.274 -13.442 1.00 87.12 95 LEU A CA 1
ATOM 762 C C . LEU A 1 95 ? 18.410 -9.719 -12.115 1.00 87.12 95 LEU A C 1
ATOM 764 O O . LEU A 1 95 ? 17.712 -10.428 -11.389 1.00 87.12 95 LEU A O 1
ATOM 768 N N . LEU A 1 96 ? 18.712 -8.457 -11.799 1.00 86.50 96 LEU A N 1
ATOM 769 C CA . LEU A 1 96 ? 18.220 -7.790 -10.593 1.00 86.50 96 LEU A CA 1
ATOM 770 C C . LEU A 1 96 ? 16.728 -7.441 -10.664 1.00 86.50 96 LEU A C 1
ATOM 772 O O . LEU A 1 96 ? 16.106 -7.334 -9.610 1.00 86.50 96 LEU A O 1
ATOM 776 N N . GLU A 1 97 ? 16.120 -7.311 -11.845 1.00 82.12 97 GLU A N 1
ATOM 777 C CA . GLU A 1 97 ? 14.670 -7.084 -11.963 1.00 82.12 97 GLU A CA 1
ATOM 778 C C . GLU A 1 97 ? 13.856 -8.259 -11.414 1.00 82.12 97 GLU A C 1
ATOM 780 O O . GLU A 1 97 ? 12.845 -8.044 -10.747 1.00 82.12 97 GLU A O 1
ATOM 785 N N . ILE A 1 98 ? 14.322 -9.493 -11.616 1.00 77.88 98 ILE A N 1
ATOM 786 C CA . ILE A 1 98 ? 13.627 -10.722 -11.205 1.00 77.88 98 ILE A CA 1
ATOM 787 C C . ILE A 1 98 ? 13.280 -10.730 -9.701 1.00 77.88 98 ILE A C 1
ATOM 789 O O . ILE A 1 98 ? 12.103 -10.899 -9.364 1.00 77.88 98 ILE A O 1
ATOM 793 N N . PRO A 1 99 ? 14.229 -10.523 -8.764 1.00 78.19 99 PRO A N 1
ATOM 794 C CA . PRO A 1 99 ? 13.897 -10.458 -7.347 1.00 78.19 99 PRO A CA 1
ATOM 795 C C . PRO A 1 99 ? 13.029 -9.242 -7.001 1.00 78.19 99 PRO A C 1
ATOM 797 O O . PRO A 1 99 ? 12.195 -9.355 -6.108 1.00 78.19 99 PRO A O 1
ATOM 800 N N . PHE A 1 100 ? 13.150 -8.104 -7.695 1.00 78.81 100 PHE A N 1
ATOM 801 C CA . PHE A 1 100 ? 12.256 -6.964 -7.453 1.00 78.81 100 PHE A CA 1
ATOM 802 C C . PHE A 1 100 ? 10.812 -7.269 -7.860 1.00 78.81 100 PHE A C 1
ATOM 804 O O . PHE A 1 100 ? 9.907 -6.988 -7.077 1.00 78.81 100 PHE A O 1
ATOM 811 N N . ILE A 1 101 ? 10.594 -7.911 -9.010 1.00 73.88 101 ILE A N 1
ATOM 812 C CA . ILE A 1 101 ? 9.271 -8.391 -9.439 1.00 73.88 101 ILE A CA 1
ATOM 813 C C . ILE A 1 101 ? 8.699 -9.337 -8.384 1.00 73.88 101 ILE A C 1
ATOM 815 O O . ILE A 1 101 ? 7.562 -9.184 -7.950 1.00 73.88 101 ILE A O 1
ATOM 819 N N . PHE A 1 102 ? 9.516 -10.269 -7.904 1.00 69.19 102 PHE A N 1
ATOM 820 C CA . PHE A 1 102 ? 9.106 -11.275 -6.932 1.00 69.19 102 PHE A CA 1
ATOM 821 C C . PHE A 1 102 ? 8.781 -10.705 -5.543 1.00 69.19 102 PHE A C 1
ATOM 823 O O . PHE A 1 102 ? 7.845 -11.164 -4.886 1.00 69.19 102 PHE A O 1
ATOM 830 N N . LEU A 1 103 ? 9.560 -9.726 -5.074 1.00 75.31 103 LEU A N 1
ATOM 831 C CA . LEU A 1 103 ? 9.398 -9.116 -3.752 1.00 75.31 103 LEU A CA 1
ATOM 832 C C . LEU A 1 103 ? 8.277 -8.074 -3.737 1.00 75.31 103 LEU A C 1
ATOM 834 O O . LEU A 1 103 ? 7.574 -7.946 -2.735 1.00 75.31 103 LEU A O 1
ATOM 838 N N . LEU A 1 104 ? 8.117 -7.328 -4.827 1.00 74.00 104 LEU A N 1
ATOM 839 C CA . LEU A 1 104 ? 7.273 -6.134 -4.876 1.00 74.00 104 LEU A CA 1
ATOM 840 C C . LEU A 1 104 ? 6.011 -6.308 -5.712 1.00 74.00 104 LEU A C 1
ATOM 842 O O . LEU A 1 104 ? 5.196 -5.394 -5.746 1.00 74.00 104 LEU A O 1
ATOM 846 N N . ASN A 1 105 ? 5.866 -7.455 -6.381 1.00 67.44 105 ASN A N 1
ATOM 847 C CA . ASN A 1 105 ? 4.803 -7.710 -7.351 1.00 67.44 105 ASN A CA 1
ATOM 848 C C . ASN A 1 105 ? 4.700 -6.590 -8.404 1.00 67.44 105 ASN A C 1
ATOM 850 O O . ASN A 1 105 ? 3.626 -6.149 -8.801 1.00 67.44 105 ASN A O 1
ATOM 854 N N . TYR A 1 106 ? 5.862 -6.069 -8.800 1.00 65.25 106 TYR A N 1
ATOM 855 C CA . TYR A 1 106 ? 5.990 -4.929 -9.693 1.00 65.25 106 TYR A CA 1
ATOM 856 C C . TYR A 1 106 ? 6.745 -5.366 -10.926 1.00 65.25 106 TYR A C 1
ATOM 858 O O . TYR A 1 106 ? 7.913 -5.716 -10.821 1.00 65.25 106 TYR A O 1
ATOM 866 N N . VAL A 1 107 ? 6.099 -5.316 -12.086 1.00 58.06 107 VAL A N 1
ATOM 867 C CA . VAL A 1 107 ? 6.778 -5.475 -13.372 1.00 58.06 107 VAL A CA 1
ATOM 868 C C . VAL A 1 107 ? 7.406 -4.123 -13.720 1.00 58.06 107 VAL A C 1
ATOM 870 O O . VAL A 1 107 ? 6.655 -3.192 -14.041 1.00 58.06 107 VAL A O 1
ATOM 873 N N . PRO A 1 108 ? 8.746 -3.965 -13.656 1.00 57.31 108 PRO A N 1
ATOM 874 C CA . PRO A 1 108 ? 9.415 -2.732 -14.043 1.00 57.31 108 PRO A CA 1
ATOM 875 C C . PRO A 1 108 ? 9.353 -2.588 -15.566 1.00 57.31 108 PRO A C 1
ATOM 877 O O . PRO A 1 108 ? 10.312 -2.816 -16.285 1.00 57.31 108 PRO A O 1
ATOM 880 N N . GLY A 1 109 ? 8.198 -2.177 -16.085 1.00 53.62 109 GLY A N 1
ATOM 881 C CA . GLY A 1 109 ? 8.001 -1.847 -17.498 1.00 53.62 109 GLY A CA 1
ATOM 882 C C . GLY A 1 109 ? 8.609 -0.493 -17.871 1.00 53.62 109 GLY A C 1
ATOM 883 O O . GLY A 1 109 ? 7.970 0.270 -18.590 1.00 53.62 109 GLY A O 1
ATOM 884 N N . GLY A 1 110 ? 9.786 -0.163 -17.330 1.00 62.25 110 GLY A N 1
ATOM 885 C CA . GLY A 1 110 ? 10.424 1.146 -17.455 1.00 62.25 110 GLY A CA 1
ATOM 886 C C . GLY A 1 110 ? 9.854 2.220 -16.521 1.00 62.25 110 GLY A C 1
ATOM 887 O O . GLY A 1 110 ? 9.088 1.943 -15.600 1.00 62.25 110 GLY A O 1
ATOM 888 N N . ILE A 1 111 ? 10.278 3.467 -16.742 1.00 66.88 111 ILE A N 1
ATOM 889 C CA . ILE A 1 111 ? 9.729 4.634 -16.041 1.00 66.88 111 ILE A CA 1
ATOM 890 C C . ILE A 1 111 ? 8.336 4.888 -16.618 1.00 66.88 111 ILE A C 1
ATOM 892 O O . ILE A 1 111 ? 8.220 5.211 -17.798 1.00 66.88 111 ILE A O 1
ATOM 896 N N . LYS A 1 112 ? 7.301 4.733 -15.792 1.00 71.00 112 LYS A N 1
ATOM 897 C CA . LYS A 1 112 ? 5.917 5.042 -16.160 1.00 71.00 112 LYS A CA 1
ATOM 898 C C . LYS A 1 112 ? 5.472 6.333 -15.490 1.00 71.00 112 LYS A C 1
ATOM 900 O O . LYS A 1 112 ? 5.806 6.569 -14.328 1.00 71.00 112 LYS A O 1
ATOM 905 N N . ASP A 1 113 ? 4.688 7.137 -16.195 1.00 74.88 113 ASP A N 1
ATOM 906 C CA . ASP A 1 113 ? 4.002 8.273 -15.586 1.00 74.88 113 ASP A CA 1
ATOM 907 C C . ASP A 1 113 ? 2.832 7.740 -14.756 1.00 74.88 113 ASP A C 1
ATOM 909 O O . ASP A 1 113 ? 1.727 7.549 -15.251 1.00 74.88 113 ASP A O 1
ATOM 913 N N . ASN A 1 114 ? 3.116 7.426 -13.493 1.00 77.06 114 ASN A N 1
ATOM 914 C CA . ASN A 1 114 ? 2.126 6.896 -12.567 1.00 77.06 114 ASN A CA 1
ATOM 915 C C . ASN A 1 114 ? 1.305 8.053 -11.996 1.00 77.06 114 ASN A C 1
ATOM 917 O O . ASN A 1 114 ? 1.842 8.931 -11.316 1.00 77.06 114 ASN A O 1
ATOM 921 N N . SER A 1 115 ? -0.004 8.045 -12.221 1.00 84.69 115 SER A N 1
ATOM 922 C CA . SER A 1 115 ? -0.916 8.964 -11.558 1.00 84.69 115 SER A CA 1
ATOM 923 C C . SER A 1 115 ? -1.049 8.614 -10.081 1.00 84.69 115 SER A C 1
ATOM 925 O O . SER A 1 115 ? -1.345 7.474 -9.713 1.00 84.69 115 SER A O 1
ATOM 927 N N . LEU A 1 116 ? -0.922 9.628 -9.223 1.00 83.25 116 LEU A N 1
ATOM 928 C CA . LEU A 1 116 ? -1.063 9.464 -7.777 1.00 83.25 116 LEU A CA 1
ATOM 929 C C . LEU A 1 116 ? -2.457 8.958 -7.367 1.00 83.25 116 LEU A C 1
ATOM 931 O O . LEU A 1 116 ? -2.603 8.320 -6.327 1.00 83.25 116 LEU A O 1
ATOM 935 N N . MET A 1 117 ? -3.474 9.233 -8.187 1.00 81.25 117 MET A N 1
ATOM 936 C CA . MET A 1 117 ? -4.867 8.887 -7.895 1.00 81.25 117 MET A CA 1
ATOM 937 C C . MET A 1 117 ? -5.277 7.518 -8.441 1.00 81.25 117 MET A C 1
ATOM 939 O O . MET A 1 117 ? -6.047 6.823 -7.787 1.00 81.25 117 MET A O 1
ATOM 943 N N . TYR A 1 118 ? -4.769 7.131 -9.615 1.00 76.94 118 TYR A N 1
ATOM 944 C CA . TYR A 1 118 ? -5.230 5.930 -10.321 1.00 76.94 118 TYR A CA 1
ATOM 945 C C . TYR A 1 118 ? -4.229 4.775 -10.245 1.00 76.94 118 TYR A C 1
ATOM 947 O O . TYR A 1 118 ? -4.630 3.643 -9.990 1.00 76.94 118 TYR A O 1
ATOM 955 N N . ASP A 1 119 ? -2.933 5.059 -10.393 1.00 76.25 119 ASP A N 1
ATOM 956 C CA . ASP A 1 119 ? -1.901 4.021 -10.492 1.00 76.25 119 ASP A CA 1
ATOM 957 C C . ASP A 1 119 ? -1.237 3.730 -9.143 1.00 76.25 119 ASP A C 1
ATOM 959 O O . ASP A 1 119 ? -0.858 2.597 -8.853 1.00 76.25 119 ASP A O 1
ATOM 963 N N . THR A 1 120 ? -1.097 4.746 -8.284 1.00 81.38 120 THR A N 1
ATOM 964 C CA . THR A 1 120 ? -0.442 4.607 -6.973 1.00 81.38 120 THR A CA 1
ATOM 965 C C . THR A 1 120 ? -1.358 5.027 -5.833 1.00 81.38 120 THR A C 1
ATOM 967 O O . THR A 1 120 ? -1.052 5.952 -5.087 1.00 81.38 120 THR A O 1
ATOM 970 N N . TYR A 1 121 ? -2.463 4.311 -5.650 1.00 84.88 121 TYR A N 1
ATOM 971 C CA . TYR A 1 121 ? -3.444 4.561 -4.584 1.00 84.88 121 TYR A CA 1
ATOM 972 C C . TYR A 1 121 ? -2.998 4.081 -3.186 1.00 84.88 121 TYR A C 1
ATOM 974 O O . TYR A 1 121 ? -3.781 4.087 -2.237 1.00 84.88 121 TYR A O 1
ATOM 982 N N . TYR A 1 122 ? -1.741 3.658 -3.019 1.00 88.31 122 TYR A N 1
ATOM 983 C CA . TYR A 1 122 ? -1.241 3.077 -1.768 1.00 88.31 122 TYR A CA 1
ATOM 984 C C . TYR A 1 122 ? -1.309 4.041 -0.574 1.00 88.31 122 TYR A C 1
ATOM 986 O O . TYR A 1 122 ? -1.526 3.609 0.557 1.00 88.31 122 TYR A O 1
ATOM 994 N N . TRP A 1 123 ? -1.196 5.350 -0.809 1.00 90.62 123 TRP A N 1
ATOM 995 C CA . TRP A 1 123 ? -1.317 6.387 0.221 1.00 90.62 123 TRP A CA 1
ATOM 996 C C . TRP A 1 123 ? -2.703 6.408 0.888 1.00 90.62 123 TRP A C 1
ATOM 998 O O . TRP A 1 123 ? -2.812 6.801 2.051 1.00 90.62 123 TRP A O 1
ATOM 1008 N N . CYS A 1 124 ? -3.752 5.918 0.213 1.00 91.50 124 CYS A N 1
ATOM 1009 C CA . CYS A 1 124 ? -5.114 5.864 0.750 1.00 91.50 124 CYS A CA 1
ATOM 1010 C C . CYS A 1 124 ? -5.230 4.995 2.012 1.00 91.50 124 CYS A C 1
ATOM 1012 O O . CYS A 1 124 ? -6.170 5.163 2.788 1.00 91.50 124 CYS A O 1
ATOM 1014 N N . MET A 1 125 ? -4.264 4.108 2.279 1.00 91.56 125 MET A N 1
ATOM 1015 C CA . MET A 1 125 ? -4.205 3.333 3.525 1.00 91.56 125 MET A CA 1
ATOM 1016 C C . MET A 1 125 ? -4.214 4.215 4.782 1.00 91.56 125 MET A C 1
ATOM 1018 O O . MET A 1 125 ? -4.704 3.787 5.828 1.00 91.56 125 MET A O 1
ATOM 1022 N N . ILE A 1 126 ? -3.728 5.457 4.687 1.00 94.25 126 ILE A N 1
ATOM 1023 C CA . ILE A 1 126 ? -3.709 6.418 5.798 1.00 94.25 126 ILE A CA 1
ATOM 1024 C C . ILE A 1 126 ? -5.130 6.715 6.298 1.00 94.25 126 ILE A C 1
ATOM 1026 O O . ILE A 1 126 ? -5.328 6.925 7.494 1.00 94.25 126 ILE A O 1
ATOM 1030 N N . PHE A 1 127 ? -6.149 6.651 5.434 1.00 93.94 127 PHE A N 1
ATOM 1031 C CA . PHE A 1 127 ? -7.542 6.870 5.835 1.00 93.94 127 PHE A CA 1
ATOM 1032 C C . PHE A 1 127 ? -8.095 5.791 6.773 1.00 93.94 127 PHE A C 1
ATOM 1034 O O . PHE A 1 127 ? -9.128 6.003 7.405 1.00 93.94 127 PHE A O 1
ATOM 1041 N N . ALA A 1 128 ? -7.410 4.655 6.931 1.00 92.88 128 ALA A N 1
ATOM 1042 C CA . ALA A 1 128 ? -7.758 3.665 7.947 1.00 92.88 128 ALA A CA 1
ATOM 1043 C C . ALA A 1 128 ? -7.352 4.102 9.371 1.00 92.88 128 ALA A C 1
ATOM 1045 O O . ALA A 1 128 ? -7.879 3.576 10.354 1.00 92.88 128 ALA A O 1
ATOM 1046 N N . LEU A 1 129 ? -6.431 5.063 9.504 1.00 93.50 129 LEU A N 1
ATOM 1047 C CA . LEU A 1 129 ? -5.848 5.484 10.779 1.00 93.50 129 LEU A CA 1
ATOM 1048 C C . LEU A 1 129 ? -6.882 6.061 11.767 1.00 93.50 129 LEU A C 1
ATOM 1050 O O . LEU A 1 129 ? -6.878 5.612 12.917 1.00 93.50 129 LEU A O 1
ATOM 1054 N N . PRO A 1 130 ? -7.826 6.947 11.373 1.00 92.81 130 PRO A N 1
ATOM 1055 C CA . PRO A 1 130 ? -8.877 7.426 12.275 1.00 92.81 130 PRO A CA 1
ATOM 1056 C C . PRO A 1 130 ? -9.713 6.285 12.869 1.00 92.81 130 PRO A C 1
ATOM 1058 O O . PRO A 1 130 ? -9.917 6.220 14.082 1.00 92.81 130 PRO A O 1
ATOM 1061 N N . PHE A 1 131 ? -10.137 5.330 12.036 1.00 91.19 131 PHE A N 1
ATOM 1062 C CA . PHE A 1 131 ? -10.919 4.174 12.484 1.00 91.19 131 PHE A CA 1
ATOM 1063 C C . PHE A 1 131 ? -10.122 3.279 13.433 1.00 91.19 131 PHE A C 1
ATOM 1065 O O . PHE A 1 131 ? -10.658 2.788 14.428 1.00 91.19 131 PHE A O 1
ATOM 1072 N N . MET A 1 132 ? -8.828 3.100 13.166 1.00 89.88 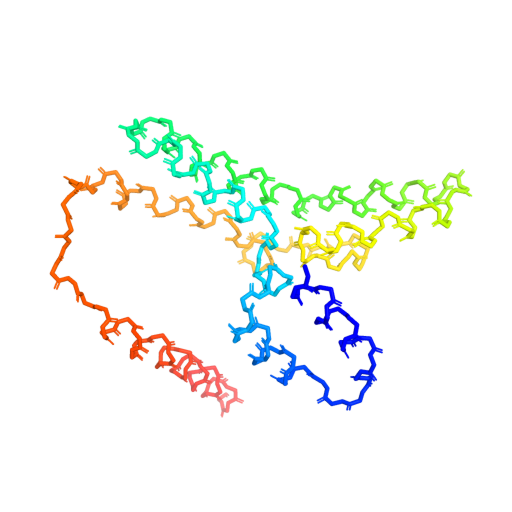132 MET A N 1
ATOM 1073 C CA . MET A 1 132 ? -7.965 2.302 14.027 1.00 89.88 132 MET A CA 1
ATOM 1074 C C . MET A 1 132 ? -7.699 2.982 15.378 1.00 89.88 132 MET A C 1
ATOM 1076 O O . MET A 1 132 ? -7.635 2.301 16.401 1.00 89.88 132 MET A O 1
ATOM 1080 N N . MET A 1 133 ? -7.625 4.315 15.429 1.00 90.00 133 MET A N 1
ATOM 1081 C CA . MET A 1 133 ? -7.476 5.064 16.684 1.00 90.00 133 MET A CA 1
ATOM 1082 C C . MET A 1 133 ? -8.721 4.993 17.577 1.00 90.00 133 MET A C 1
ATOM 1084 O O . MET A 1 133 ? -8.582 4.894 18.805 1.00 90.00 133 MET A O 1
ATOM 1088 N N . LEU A 1 134 ? -9.911 4.990 16.965 1.00 91.06 134 LEU A N 1
ATOM 1089 C CA . LEU A 1 134 ? -11.205 4.816 17.636 1.00 91.06 134 LEU A CA 1
ATOM 1090 C C . LEU A 1 134 ? -11.423 3.388 18.162 1.00 91.06 134 LEU A C 1
ATOM 1092 O O . LEU A 1 134 ? -12.325 3.157 18.969 1.00 91.06 134 LEU A O 1
ATOM 1096 N N . TYR A 1 135 ? -10.600 2.422 17.745 1.00 88.19 135 TYR A N 1
ATOM 1097 C CA . TYR A 1 135 ? -10.727 1.046 18.201 1.00 88.19 135 TYR A CA 1
ATOM 1098 C C . TYR A 1 135 ? -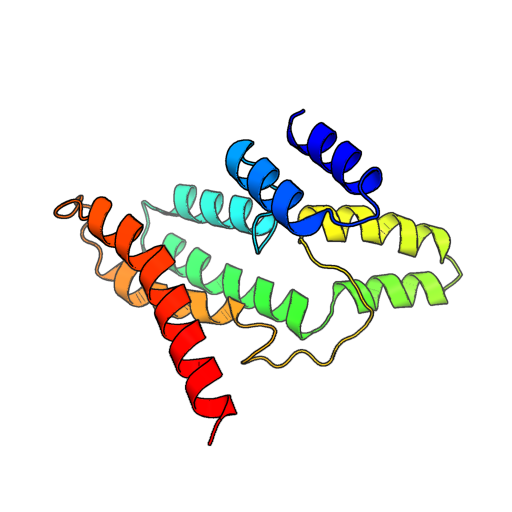10.445 0.919 19.707 1.00 88.19 135 TYR A C 1
ATOM 1100 O O . TYR A 1 135 ? -9.432 1.387 20.239 1.00 88.19 135 TYR A O 1
ATOM 1108 N N . ASN A 1 136 ? -11.357 0.238 20.401 1.00 87.75 136 ASN A N 1
ATOM 1109 C CA . ASN A 1 136 ? -11.349 0.055 21.853 1.00 87.75 136 ASN A CA 1
ATOM 1110 C C . ASN A 1 136 ? -10.687 -1.262 22.305 1.00 87.75 136 ASN A C 1
ATOM 1112 O O . ASN A 1 136 ? -10.748 -1.608 23.483 1.00 87.75 136 ASN A O 1
ATOM 1116 N N . GLY A 1 137 ? -10.092 -2.025 21.384 1.00 85.06 137 GLY A N 1
ATOM 1117 C CA . GLY A 1 137 ? -9.421 -3.291 21.693 1.00 85.06 137 GLY A CA 1
ATOM 1118 C C . GLY A 1 137 ? -10.352 -4.497 21.852 1.00 85.06 137 GLY A C 1
ATOM 1119 O O . GLY A 1 137 ? -9.860 -5.620 21.952 1.00 85.06 137 GLY A O 1
ATOM 1120 N N . LYS A 1 138 ? -11.678 -4.304 21.854 1.00 87.62 138 LYS A N 1
ATOM 1121 C CA . LYS A 1 138 ? -12.656 -5.386 22.021 1.00 87.62 138 LYS A CA 1
ATOM 1122 C C . LYS A 1 138 ? -13.124 -5.907 20.665 1.00 87.62 138 LYS A C 1
ATOM 1124 O O . LYS A 1 138 ? -13.437 -5.140 19.759 1.00 87.62 138 LYS A O 1
ATOM 1129 N N . LYS A 1 139 ? -13.243 -7.232 20.551 1.00 83.56 139 LYS A N 1
ATOM 1130 C CA . LYS A 1 139 ? -13.829 -7.879 19.372 1.00 83.56 139 LYS A CA 1
ATOM 1131 C C . LYS A 1 139 ? -15.289 -7.428 19.215 1.00 83.56 139 LYS A C 1
ATOM 1133 O O . LYS A 1 139 ? -16.076 -7.564 20.148 1.00 83.56 139 LYS A O 1
ATOM 1138 N N . GLY A 1 140 ? -15.645 -6.890 18.047 1.00 84.19 140 GLY A N 1
ATOM 1139 C CA . GLY A 1 140 ? -17.024 -6.500 17.728 1.00 84.19 140 GLY A CA 1
ATOM 1140 C C . GLY A 1 140 ? -17.961 -7.697 17.499 1.00 84.19 140 GLY A C 1
ATOM 1141 O O . GLY A 1 140 ? -17.542 -8.850 17.589 1.00 84.19 140 GLY A O 1
ATOM 1142 N N . LYS A 1 141 ? -19.220 -7.421 17.117 1.00 81.62 141 LYS A N 1
ATOM 1143 C CA . LYS A 1 141 ? -20.315 -8.403 16.906 1.00 81.62 141 LYS A CA 1
ATOM 1144 C C . LYS A 1 141 ? -20.058 -9.492 15.840 1.00 81.62 141 LYS A C 1
ATOM 1146 O O . LYS A 1 141 ? -20.903 -10.352 15.641 1.00 81.62 141 LYS A O 1
ATOM 1151 N N . GLY A 1 142 ? -18.893 -9.501 15.187 1.00 81.69 142 GLY A N 1
ATOM 1152 C CA . GLY A 1 142 ? -18.450 -10.624 14.359 1.00 81.69 142 GLY A CA 1
ATOM 1153 C C . GLY A 1 142 ? -19.235 -10.810 13.059 1.00 81.69 142 GLY A C 1
ATOM 1154 O O . GLY A 1 142 ? -19.651 -11.923 12.759 1.00 81.69 142 GLY A O 1
ATOM 1155 N N . TYR A 1 143 ? -19.386 -9.756 12.251 1.00 85.81 143 TYR A N 1
ATOM 1156 C CA . TYR A 1 143 ? -20.096 -9.773 10.958 1.00 85.81 143 TYR A CA 1
ATOM 1157 C C . TYR A 1 143 ? -19.345 -10.489 9.822 1.00 85.81 143 TYR A C 1
ATOM 1159 O O . TYR A 1 143 ? -19.356 -10.046 8.678 1.00 85.81 143 TYR A O 1
ATOM 1167 N N . LYS A 1 144 ? -18.685 -11.611 10.122 1.00 85.75 144 LYS A N 1
ATOM 1168 C CA . LYS A 1 144 ? -17.851 -12.360 9.175 1.00 85.75 144 LYS A CA 1
ATOM 1169 C C . LYS A 1 144 ? -18.600 -12.629 7.861 1.00 85.75 144 LYS A C 1
ATOM 1171 O O . LYS A 1 144 ? -18.110 -12.259 6.802 1.00 85.75 144 LYS A O 1
ATOM 1176 N N . TYR A 1 145 ? -19.803 -13.202 7.937 1.00 88.62 145 TYR A N 1
ATOM 1177 C CA . TYR A 1 145 ? -20.604 -13.562 6.759 1.00 88.62 145 TYR A CA 1
ATOM 1178 C C . TYR A 1 145 ? -21.049 -12.361 5.919 1.00 88.62 145 TYR A C 1
ATOM 1180 O O . TYR A 1 145 ? -21.078 -12.467 4.698 1.00 88.62 145 TYR A O 1
ATOM 1188 N N . PHE A 1 146 ? -21.330 -11.215 6.551 1.00 90.56 146 PHE A N 1
ATOM 1189 C CA . PHE A 1 146 ? -21.648 -9.986 5.823 1.00 90.56 146 PHE A CA 1
ATOM 1190 C C . PHE A 1 146 ? -20.489 -9.585 4.907 1.00 90.56 146 PHE A C 1
ATOM 1192 O O . PHE A 1 146 ? -20.718 -9.316 3.736 1.00 90.56 146 PHE A O 1
ATOM 1199 N N . PHE A 1 147 ? -19.245 -9.623 5.397 1.00 85.50 147 PHE A N 1
ATOM 1200 C CA . PHE A 1 147 ? -18.076 -9.294 4.576 1.00 85.50 147 PHE A CA 1
ATOM 1201 C C . PHE A 1 147 ? -17.828 -10.310 3.453 1.00 85.50 147 PHE A C 1
ATOM 1203 O O . PHE A 1 147 ? -17.497 -9.900 2.345 1.00 85.50 147 PHE A O 1
ATOM 1210 N N . TYR A 1 148 ? -18.038 -11.611 3.699 1.00 86.81 148 TYR A N 1
ATOM 1211 C CA . TYR A 1 148 ? -17.916 -12.629 2.642 1.00 86.81 148 TYR A CA 1
ATOM 1212 C C . TYR A 1 148 ? -18.957 -12.473 1.534 1.00 86.81 148 TYR A C 1
ATOM 1214 O O . TYR A 1 148 ? -18.644 -12.771 0.388 1.00 86.81 148 TYR A O 1
ATOM 1222 N N . LEU A 1 149 ? -20.169 -12.010 1.857 1.00 89.88 149 LEU A N 1
ATOM 1223 C CA . LEU A 1 149 ? -21.200 -11.714 0.860 1.00 89.88 149 LEU A CA 1
ATOM 1224 C C . LEU A 1 149 ? -20.932 -10.375 0.160 1.00 89.88 149 LEU A C 1
ATOM 1226 O O . LEU A 1 149 ? -21.030 -10.274 -1.059 1.00 89.88 149 LEU A O 1
ATOM 1230 N N . PHE A 1 150 ? -20.582 -9.345 0.930 1.00 89.25 150 PHE A N 1
ATOM 1231 C CA . PHE A 1 150 ? -20.346 -7.996 0.427 1.00 89.25 150 PHE A CA 1
ATOM 1232 C C . PHE A 1 150 ? -19.173 -7.951 -0.557 1.00 89.25 150 PHE A C 1
ATOM 1234 O O . PHE A 1 150 ? -19.251 -7.236 -1.553 1.00 89.25 150 PHE A O 1
ATOM 1241 N N . TYR A 1 151 ? -18.104 -8.720 -0.317 1.00 80.62 151 TYR A N 1
ATOM 1242 C CA . TYR A 1 151 ? -16.903 -8.707 -1.154 1.00 80.62 151 TYR A CA 1
ATOM 1243 C C . TYR A 1 151 ? -17.166 -9.043 -2.643 1.00 80.62 151 TYR A C 1
ATOM 1245 O O . TYR A 1 151 ? -16.874 -8.208 -3.490 1.00 80.62 151 TYR A O 1
ATOM 1253 N N . PRO A 1 152 ? -17.777 -10.178 -3.019 1.00 87.75 152 PRO A N 1
ATOM 1254 C CA . PRO A 1 152 ? -18.135 -10.422 -4.417 1.00 87.75 152 PRO A CA 1
ATOM 1255 C C . PRO A 1 152 ? -19.240 -9.478 -4.918 1.00 87.75 152 PRO A C 1
ATOM 1257 O O . PRO A 1 152 ? -19.214 -9.062 -6.075 1.00 87.75 152 PRO A O 1
ATOM 1260 N N . LEU A 1 153 ? -20.198 -9.104 -4.061 1.00 88.62 153 LEU A N 1
ATOM 1261 C CA . LEU A 1 153 ? -21.361 -8.310 -4.468 1.00 88.62 153 LEU A CA 1
ATOM 1262 C C . LEU A 1 153 ? -20.970 -6.900 -4.924 1.00 88.62 153 LEU A C 1
ATOM 1264 O O . LEU A 1 153 ? -21.429 -6.463 -5.976 1.00 88.62 153 LEU A O 1
ATOM 1268 N N . HIS A 1 154 ? -20.105 -6.196 -4.186 1.00 84.81 154 HIS A N 1
ATOM 1269 C CA . HIS A 1 154 ? -19.707 -4.840 -4.580 1.00 84.81 154 HIS A CA 1
ATOM 1270 C C . HIS A 1 154 ? -18.871 -4.826 -5.869 1.00 84.81 154 HIS A C 1
ATOM 1272 O O . HIS A 1 154 ? -19.016 -3.895 -6.655 1.00 84.81 154 HIS A O 1
ATOM 1278 N N . ILE A 1 155 ? -18.065 -5.863 -6.136 1.00 84.94 155 ILE A N 1
ATOM 1279 C CA . ILE A 1 155 ? -17.333 -6.000 -7.408 1.00 84.94 155 ILE A CA 1
ATOM 1280 C C . ILE A 1 155 ? -18.323 -6.153 -8.569 1.00 84.94 155 ILE A C 1
ATOM 1282 O O . ILE A 1 155 ? -18.208 -5.444 -9.566 1.00 84.94 155 ILE A O 1
ATOM 1286 N N . ILE A 1 156 ? -19.335 -7.018 -8.423 1.00 86.31 156 ILE A N 1
ATOM 1287 C CA . ILE A 1 156 ? -20.397 -7.185 -9.429 1.00 86.31 156 ILE A CA 1
ATOM 1288 C C . ILE A 1 156 ? -21.165 -5.872 -9.620 1.00 86.31 156 ILE A C 1
ATOM 1290 O O . ILE A 1 156 ? -21.409 -5.467 -10.751 1.00 86.31 156 ILE A O 1
ATOM 1294 N N . ALA A 1 157 ? -21.514 -5.177 -8.535 1.00 89.38 157 ALA A N 1
ATOM 1295 C CA . ALA A 1 157 ? -22.218 -3.901 -8.608 1.00 89.38 157 ALA A CA 1
ATOM 1296 C C . ALA A 1 157 ? -21.401 -2.838 -9.361 1.00 89.38 157 ALA A C 1
ATOM 1298 O O . ALA A 1 157 ? -21.932 -2.187 -10.257 1.00 89.38 157 ALA A O 1
ATOM 1299 N N . LEU A 1 158 ? -20.107 -2.696 -9.056 1.00 85.69 158 LEU A N 1
ATOM 1300 C CA . LEU A 1 158 ? -19.211 -1.778 -9.765 1.00 85.69 158 LEU A CA 1
ATOM 1301 C C . LEU A 1 158 ? -19.042 -2.166 -11.237 1.00 85.69 158 LEU A C 1
ATOM 1303 O O . LEU A 1 158 ? -19.055 -1.291 -12.098 1.00 85.69 158 LEU A O 1
ATOM 1307 N N . PHE A 1 159 ? -18.943 -3.462 -11.542 1.00 84.81 159 PHE A N 1
ATOM 1308 C CA . PHE A 1 159 ? -18.906 -3.956 -12.917 1.00 84.81 159 PHE A CA 1
ATOM 1309 C C . PHE A 1 159 ? -20.184 -3.595 -13.684 1.00 84.81 159 PHE A C 1
ATOM 1311 O O . PHE A 1 159 ? -20.106 -3.118 -14.815 1.00 84.81 159 PHE A O 1
ATOM 1318 N N . LEU A 1 160 ? -21.360 -3.770 -13.075 1.00 89.50 160 LEU A N 1
ATOM 1319 C CA . LEU A 1 160 ? -22.638 -3.402 -13.688 1.00 89.50 160 LEU A CA 1
ATOM 1320 C C . LEU A 1 160 ? -22.740 -1.891 -13.920 1.00 89.50 160 LEU A C 1
ATOM 1322 O O . LEU A 1 160 ? -23.112 -1.482 -15.014 1.00 89.50 160 LEU A O 1
ATOM 1326 N N . ILE A 1 161 ? -22.365 -1.069 -12.933 1.00 90.31 161 ILE A N 1
ATOM 1327 C CA . ILE A 1 161 ? -22.367 0.400 -13.051 1.00 90.31 161 ILE A CA 1
ATOM 1328 C C . ILE A 1 161 ? -21.406 0.860 -14.156 1.00 90.31 161 ILE A C 1
ATOM 1330 O O . ILE A 1 161 ? -21.767 1.709 -14.968 1.00 90.31 161 ILE A O 1
ATOM 1334 N N . SER A 1 162 ? -20.206 0.277 -14.215 1.00 85.19 162 SER A N 1
ATOM 1335 C CA . SER A 1 162 ? -19.209 0.581 -15.247 1.00 85.19 162 SER A CA 1
ATOM 1336 C C . SER A 1 162 ? -19.733 0.270 -16.652 1.00 85.19 162 SER A C 1
ATOM 1338 O O . SER A 1 162 ? -19.639 1.108 -17.544 1.00 85.19 162 SER A O 1
ATOM 1340 N N . ASN A 1 163 ? -20.366 -0.895 -16.841 1.00 81.06 163 ASN A N 1
ATOM 1341 C CA . ASN A 1 163 ? -20.945 -1.262 -18.134 1.00 81.06 163 ASN A CA 1
ATOM 1342 C C . ASN A 1 163 ? -22.177 -0.424 -18.492 1.00 81.06 163 ASN A C 1
ATOM 1344 O O . ASN A 1 163 ? -22.353 -0.102 -19.658 1.00 81.06 163 ASN A O 1
ATOM 1348 N N . LEU A 1 164 ? -23.009 -0.027 -17.525 1.00 82.00 164 LEU A N 1
ATOM 1349 C CA . LEU A 1 164 ? -24.158 0.851 -17.779 1.00 82.00 164 LEU A CA 1
ATOM 1350 C C . LEU A 1 164 ? -23.733 2.210 -18.354 1.00 82.00 164 LEU A C 1
ATOM 1352 O O . LEU A 1 164 ? -24.371 2.699 -19.281 1.00 82.00 164 LEU A O 1
ATOM 1356 N N . ASN A 1 165 ? -22.627 2.773 -17.864 1.00 62.19 165 ASN A N 1
ATOM 1357 C CA . ASN A 1 165 ? -22.044 4.004 -18.405 1.00 62.19 165 ASN A CA 1
ATOM 1358 C C . ASN A 1 165 ? -21.374 3.825 -19.781 1.00 62.19 165 ASN A C 1
ATOM 1360 O O . ASN A 1 165 ? -21.035 4.821 -20.404 1.00 62.19 165 ASN A O 1
ATOM 1364 N N . ALA A 1 166 ? -21.159 2.594 -20.255 1.00 59.03 166 ALA A N 1
ATOM 1365 C CA . ALA A 1 166 ? -20.573 2.322 -21.570 1.00 59.03 166 ALA A CA 1
ATOM 1366 C C . ALA A 1 166 ? -21.619 2.248 -22.706 1.00 59.03 166 ALA A C 1
ATOM 1368 O O . ALA A 1 166 ? -21.242 2.174 -23.874 1.00 59.03 166 ALA A O 1
ATOM 1369 N N . PHE A 1 167 ? -22.918 2.253 -22.372 1.00 52.53 167 PHE A N 1
ATOM 1370 C CA . PHE A 1 167 ? -24.044 2.195 -23.320 1.00 52.53 167 PHE A CA 1
ATOM 1371 C C . PHE A 1 167 ? -24.845 3.510 -23.424 1.00 52.53 167 PHE A C 1
ATOM 1373 O O . PHE A 1 167 ? -25.854 3.544 -24.131 1.00 52.53 167 PHE A O 1
ATOM 1380 N N . ILE A 1 168 ? -24.412 4.570 -22.732 1.00 47.94 168 ILE A N 1
ATOM 1381 C CA . ILE A 1 168 ? -24.938 5.945 -22.820 1.00 47.94 168 ILE A CA 1
ATOM 1382 C C . ILE A 1 168 ? -23.854 6.818 -23.448 1.00 47.94 168 ILE A C 1
ATOM 1384 O O . ILE A 1 168 ? -24.201 7.624 -24.338 1.00 47.94 168 ILE A O 1
#

Secondary structure (DSSP, 8-state):
-HHHHHHHHHHH-TTT-HHHHHHHHHHHT-GGGSTTHHHHHHHHHHHHHHTT-HHHHHHHHHHHHHHHHHHHHTTHHHHHHHHHHHTT-HHHHHHHHHHHHHHH-----SS----TTTT-GGGGGGGHHHHHHT--SS--S--HHHHHHHHHHHHHHHHHHHHHTT--

Radius of gyration: 19.56 Å; chains: 1; bounding box: 52×34×45 Å

Organism: NCBI:txid2763679

Foldseek 3Di:
DLQVVLVVVVVVCPDPPDPVSVVSCVVSVHQLPPPFGCLVVVLVVQCVVCVVPLVSNLCSLQVSLVVLLCCVQVVVLLVVLVVCVVVVNVVVSVVVQVVVCNRGVDNCPHDDNADCVPRRVSNVSNVCSVVSSPDPPDDPPCPPVVCVVVVVVVVVVVVVVVVVVVVD